Protein AF-A0A838JAE4-F1 (afdb_monomer)

Radius of gyration: 17.74 Å; Cα contacts (8 Å, |Δi|>4): 124; chains: 1; bounding box: 52×63×26 Å

Secondary structure (DSSP, 8-state):
----GGG--------PPP---SS--EEEEE-S-HHHHHHHHHHHHHTT-EEEEESSHHHHHHHHHH-S--SEEEEETTS-HHHHHHHHHHHHT-TT-EEEEE---SS--PPP-----

Sequence (117 aa):
MSCDKSLCDCTRQSVVPWDGGTHMVHILVISTEARNRAQYASLLYHEGFHVETATTAEEGLNLLLRHHEPRVVLVDVAMPPNTLIGFLTILAVTPALRVVGVYAGVGTLPEPMREET

Mean predicted aligned error: 12.47 Å

Solvent-accessible surface area (backbone atoms only — not comparable to full-atom values): 7415 Å² total; per-residue (Å²): 143,81,83,78,82,89,80,79,80,92,76,76,76,79,72,72,72,80,86,69,64,96,61,77,49,32,33,37,39,31,28,72,50,66,66,60,41,51,52,53,47,52,54,44,46,74,73,63,36,43,73,50,78,24,60,40,72,66,53,37,48,52,47,51,72,72,42,91,59,54,52,32,37,40,36,45,61,83,50,58,68,70,61,48,50,54,48,50,58,63,49,66,78,40,86,83,54,42,77,44,81,40,77,94,72,95,67,80,76,77,74,78,82,72,81,81,127

pLDDT: mean 72.18, std 17.56, range [36.06, 92.31]

Nearest PDB structures (foldseek):
  6ifh-assembly1_A  TM=8.839E-01  e=2.044E-04  Paenisporosarcina sp. TG-14
  3hdv-assembly1_C  TM=8.662E-01  e=1.677E-04  Pseudomonas putida KT2440
  3mf4-assembly1_A  TM=9.174E-01  e=1.587E-03  Aeromonas salmonicida subsp. salmonicida A449
  3luf-assembly1_A  TM=9.157E-01  e=5.215E-03  Aeromonas salmonicida subsp. salmonicida A449
  2b4a-assembly1_A  TM=6.471E-01  e=1.153E-02  Halalkalibacterium halodurans C-125

Foldseek 3Di:
DDDDPPPPPPDPPCPPQPPPDVDQAEEEEEALDPVVQVVVVVVCVVSRHHYDYDNALVRSVVCCVVDVGHQEYEYEPVPDPVRVVVSVVVCVVPVSHHYDYDYDDDDDDDDPPDPPD

Structure (mmCIF, N/CA/C/O backbone):
data_AF-A0A838JAE4-F1
#
_entry.id   AF-A0A838JAE4-F1
#
loop_
_atom_site.group_PDB
_atom_site.id
_atom_site.type_symbol
_atom_site.label_atom_id
_atom_site.label_alt_id
_atom_site.label_comp_id
_atom_site.label_asym_id
_atom_site.label_entity_id
_atom_site.label_seq_id
_atom_site.pdbx_PDB_ins_code
_atom_site.Cartn_x
_atom_site.Cartn_y
_atom_site.Cartn_z
_atom_site.occupancy
_atom_site.B_iso_or_equiv
_atom_site.auth_seq_id
_atom_site.auth_comp_id
_atom_site.auth_asym_id
_atom_site.auth_atom_id
_atom_site.pdbx_PDB_model_num
ATOM 1 N N . MET A 1 1 ? 3.198 -50.324 8.699 1.00 42.59 1 MET A N 1
ATOM 2 C CA . MET A 1 1 ? 2.897 -49.200 7.787 1.00 42.59 1 MET A CA 1
ATOM 3 C C . MET A 1 1 ? 1.794 -48.381 8.431 1.00 42.59 1 MET A C 1
ATOM 5 O O . MET A 1 1 ? 0.626 -48.667 8.220 1.00 42.59 1 MET A O 1
ATOM 9 N N . SER A 1 2 ? 2.162 -47.454 9.311 1.00 36.06 2 SER A N 1
ATOM 10 C CA . SER A 1 2 ? 1.211 -46.556 9.966 1.00 36.06 2 SER A CA 1
ATOM 11 C C . SER A 1 2 ? 1.787 -45.158 9.831 1.00 36.06 2 SER A C 1
ATOM 13 O O . SER A 1 2 ? 2.838 -44.876 10.398 1.00 36.06 2 SER A O 1
ATOM 15 N N . CYS A 1 3 ? 1.175 -44.348 8.974 1.00 40.28 3 CYS A N 1
ATOM 16 C CA . CYS A 1 3 ? 1.502 -42.938 8.851 1.00 40.28 3 CYS A CA 1
ATOM 17 C C . CYS A 1 3 ? 0.484 -42.203 9.716 1.00 40.28 3 CYS A C 1
ATOM 19 O O . CYS A 1 3 ? -0.703 -42.169 9.383 1.00 40.28 3 CYS A O 1
ATOM 21 N N . ASP A 1 4 ? 0.948 -41.707 10.857 1.00 44.91 4 ASP A N 1
ATOM 22 C CA . ASP A 1 4 ? 0.152 -40.900 11.767 1.00 44.91 4 ASP A CA 1
ATOM 23 C C . ASP A 1 4 ? -0.194 -39.572 11.075 1.00 44.91 4 ASP A C 1
ATOM 25 O O . ASP A 1 4 ? 0.687 -38.835 10.629 1.00 44.91 4 ASP A O 1
ATOM 29 N N . LYS A 1 5 ? -1.492 -39.309 10.902 1.00 51.94 5 LYS A N 1
ATOM 30 C CA . LYS A 1 5 ? -2.022 -38.142 10.179 1.00 51.94 5 LYS A CA 1
ATOM 31 C C . LYS A 1 5 ? -2.062 -36.877 11.047 1.00 51.94 5 LYS A C 1
ATOM 33 O O . LYS A 1 5 ? -2.627 -35.877 10.612 1.00 51.94 5 LYS A O 1
ATOM 38 N N . SER A 1 6 ? -1.484 -36.886 12.250 1.00 46.12 6 SER A N 1
ATOM 39 C CA . SER A 1 6 ? -1.579 -35.759 13.188 1.00 46.12 6 SER A CA 1
ATOM 40 C C . SER A 1 6 ? -0.521 -34.658 13.008 1.00 46.12 6 SER A C 1
ATOM 42 O O . SER A 1 6 ? -0.461 -33.751 13.834 1.00 46.12 6 SER A O 1
ATOM 44 N N . LEU A 1 7 ? 0.331 -34.720 11.977 1.00 49.78 7 LEU A N 1
ATOM 45 C CA . LEU A 1 7 ? 1.502 -33.834 11.835 1.00 49.78 7 LEU A CA 1
ATOM 46 C C . LEU A 1 7 ? 1.598 -33.107 10.485 1.00 49.78 7 LEU A C 1
ATOM 48 O O . LEU A 1 7 ? 2.680 -32.737 10.037 1.00 49.78 7 LEU A O 1
ATOM 52 N N . CYS A 1 8 ? 0.462 -32.860 9.836 1.00 39.47 8 CYS A N 1
ATOM 53 C CA . CYS A 1 8 ? 0.389 -31.979 8.670 1.00 39.47 8 CYS A CA 1
ATOM 54 C C . CYS A 1 8 ? -0.697 -30.918 8.881 1.00 39.47 8 CYS A C 1
ATOM 56 O O . CYS A 1 8 ? -1.770 -30.996 8.294 1.00 39.47 8 CYS A O 1
ATOM 58 N N . ASP A 1 9 ? -0.409 -29.927 9.725 1.00 44.66 9 ASP A N 1
ATOM 59 C CA . ASP A 1 9 ? -1.129 -28.648 9.738 1.00 44.66 9 ASP A CA 1
ATOM 60 C C . ASP A 1 9 ? -0.095 -27.510 9.724 1.00 44.66 9 ASP A C 1
ATOM 62 O O . ASP A 1 9 ? 0.193 -26.876 10.735 1.00 44.66 9 ASP A O 1
ATOM 66 N N . CYS A 1 10 ? 0.556 -27.313 8.57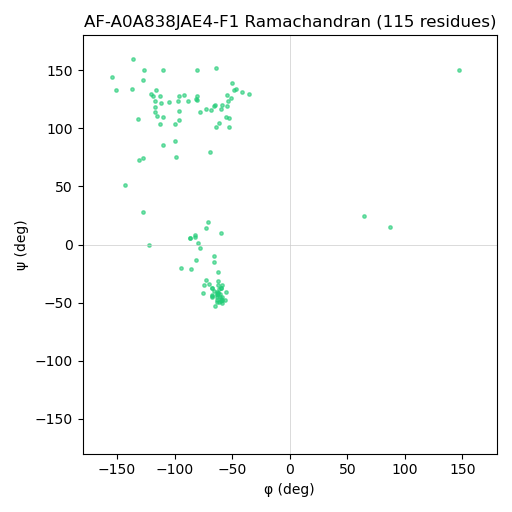0 1.00 44.66 10 CYS A N 1
ATOM 67 C CA . CYS A 1 10 ? 1.542 -26.243 8.355 1.00 44.66 10 CYS A CA 1
ATOM 68 C C . CYS A 1 10 ? 0.911 -24.914 7.907 1.00 44.66 10 CYS A C 1
ATOM 70 O O . CYS A 1 10 ? 1.635 -23.974 7.594 1.00 44.66 10 CYS A O 1
ATOM 72 N N . THR A 1 11 ? -0.417 -24.801 7.861 1.00 52.62 11 THR A N 1
ATOM 73 C CA . THR A 1 11 ? -1.089 -23.631 7.272 1.00 52.62 11 THR A CA 1
ATOM 74 C C . THR A 1 11 ? -2.350 -23.241 8.031 1.00 52.62 11 THR A C 1
ATOM 76 O O . THR A 1 11 ? -3.398 -22.996 7.441 1.00 52.62 11 THR A O 1
ATOM 79 N N . ARG A 1 12 ? -2.245 -23.091 9.352 1.00 43.19 12 ARG A N 1
ATOM 80 C CA . ARG A 1 12 ? -3.128 -22.175 10.082 1.00 43.19 12 ARG A CA 1
ATOM 81 C C . ARG A 1 12 ? -2.402 -20.865 10.318 1.00 43.19 12 ARG A C 1
ATOM 83 O O . ARG A 1 12 ? -1.943 -20.559 11.413 1.00 43.19 12 ARG A O 1
ATOM 90 N N . GLN A 1 13 ? -2.311 -20.086 9.248 1.00 46.41 13 GLN A N 1
ATOM 91 C CA . GLN A 1 13 ? -2.123 -18.653 9.369 1.00 46.41 13 GLN A CA 1
ATOM 92 C C . GLN A 1 13 ? -3.351 -18.144 10.124 1.00 46.41 13 GLN A C 1
ATOM 94 O O . GLN A 1 13 ? -4.460 -18.150 9.594 1.00 46.41 13 GLN A O 1
ATOM 99 N N . SER A 1 14 ? -3.179 -17.821 11.405 1.00 41.12 14 SER A N 1
ATOM 100 C CA . SER A 1 14 ? -4.221 -17.189 12.202 1.00 41.12 14 SER A CA 1
ATOM 101 C C . SER A 1 14 ? -4.402 -15.769 11.677 1.00 41.12 14 SER A C 1
ATOM 103 O O . SER A 1 14 ? -3.861 -14.810 12.226 1.00 41.12 14 SER A O 1
ATOM 105 N N . VAL A 1 15 ? -5.127 -15.642 10.568 1.00 48.47 15 VAL A N 1
ATOM 106 C CA . VAL A 1 15 ? -5.800 -14.397 10.235 1.00 48.47 15 VAL A CA 1
ATOM 107 C C . VAL A 1 15 ? -6.813 -14.229 11.356 1.00 48.47 15 VAL A C 1
ATOM 109 O O . VAL A 1 15 ? -7.801 -14.958 11.430 1.00 48.47 15 VAL A O 1
ATOM 112 N N . VAL A 1 16 ? -6.491 -13.378 12.326 1.00 49.94 16 VAL A N 1
ATOM 113 C CA . VAL A 1 16 ? -7.493 -12.941 13.292 1.00 49.94 16 VAL A CA 1
ATOM 114 C C . VAL A 1 16 ? -8.596 -12.282 12.465 1.00 49.94 16 VAL A C 1
ATOM 116 O O . VAL A 1 16 ? -8.280 -11.358 11.711 1.00 49.94 16 VAL A O 1
ATOM 119 N N . PRO A 1 17 ? -9.851 -12.772 12.510 1.00 47.44 17 PRO A N 1
ATOM 120 C CA . PRO A 1 17 ? -10.942 -12.089 11.838 1.00 47.44 17 PRO A CA 1
ATOM 121 C C . PRO A 1 17 ? -10.943 -10.658 12.349 1.00 47.44 17 PRO A C 1
ATOM 123 O O . PRO A 1 17 ? -10.893 -10.449 13.566 1.00 47.44 17 PRO A O 1
ATOM 126 N N . TRP A 1 18 ? -10.954 -9.684 11.441 1.00 55.09 18 TRP A N 1
ATOM 127 C CA . TRP A 1 18 ? -11.223 -8.316 11.847 1.00 55.09 18 TRP A CA 1
ATOM 128 C C . TRP A 1 18 ? -12.560 -8.345 12.594 1.00 55.09 18 TRP A C 1
ATOM 130 O O . TRP A 1 18 ? -13.570 -8.778 12.039 1.00 55.09 18 TRP A O 1
ATOM 140 N N . ASP A 1 19 ? -12.572 -7.958 13.867 1.00 55.56 19 ASP A N 1
ATOM 141 C CA . ASP A 1 19 ? -13.682 -8.123 14.816 1.00 55.56 19 ASP A CA 1
ATOM 142 C C . ASP A 1 19 ? -14.877 -7.200 14.520 1.00 55.56 19 ASP A C 1
ATOM 144 O O . ASP A 1 19 ? -15.740 -6.971 15.365 1.00 55.56 19 ASP A O 1
ATOM 148 N N . GLY A 1 20 ? -14.954 -6.686 13.290 1.00 49.03 20 GLY A N 1
ATOM 149 C CA . GLY A 1 20 ? -16.087 -5.916 12.805 1.00 49.03 20 GLY A CA 1
ATOM 150 C C . GLY A 1 20 ? -16.283 -4.605 13.556 1.00 49.03 20 GLY A C 1
ATOM 151 O O . GLY A 1 20 ? -17.398 -4.083 13.563 1.00 49.03 20 GLY A O 1
ATOM 152 N N . GLY A 1 21 ? -15.230 -4.051 14.173 1.00 50.50 21 GLY A N 1
ATOM 153 C CA . GLY A 1 21 ? -15.271 -2.678 14.665 1.00 50.50 21 GLY A CA 1
ATOM 154 C C . GLY A 1 21 ? -15.813 -1.767 13.560 1.00 50.50 21 GLY A C 1
ATOM 155 O O . GLY A 1 21 ? -15.382 -1.873 12.414 1.00 50.50 21 GLY A O 1
ATOM 156 N N . THR A 1 22 ? -16.768 -0.895 13.891 1.00 51.97 22 THR A N 1
ATOM 157 C CA . THR A 1 22 ? -17.599 -0.068 12.984 1.00 51.97 22 THR A CA 1
ATOM 158 C C . THR A 1 22 ? -16.837 0.900 12.065 1.00 51.97 22 THR A C 1
ATOM 160 O O . THR A 1 22 ? -17.438 1.763 11.430 1.00 51.97 22 THR A O 1
ATOM 163 N N . HIS A 1 23 ? -15.514 0.787 11.994 1.00 56.91 23 HIS A N 1
ATOM 164 C CA . HIS A 1 23 ? -14.648 1.565 11.133 1.00 56.91 23 HIS A CA 1
ATOM 165 C C . HIS A 1 23 ? -14.095 0.664 10.036 1.00 56.91 23 HIS A C 1
ATOM 167 O O . HIS A 1 23 ? -13.248 -0.191 10.285 1.00 56.91 23 HIS A O 1
ATOM 173 N N . MET A 1 24 ? -14.569 0.902 8.816 1.00 69.88 24 MET A N 1
ATOM 174 C CA . MET A 1 24 ? -13.963 0.383 7.598 1.00 69.88 24 MET A CA 1
ATOM 175 C C . MET A 1 24 ? -12.496 0.823 7.580 1.00 69.88 24 MET A C 1
ATOM 177 O O . MET A 1 24 ? -12.196 2.015 7.496 1.00 69.88 24 MET A O 1
ATOM 181 N N . VAL A 1 25 ? -11.577 -0.123 7.762 1.00 80.31 25 VAL A N 1
ATOM 182 C CA . VAL A 1 25 ? -10.157 0.206 7.868 1.00 80.31 25 VAL A CA 1
ATOM 183 C C . VAL A 1 25 ? -9.570 0.422 6.490 1.00 80.31 25 VAL A C 1
ATOM 185 O O . VAL A 1 25 ? -9.659 -0.441 5.619 1.00 80.31 25 VAL A O 1
ATOM 188 N N . HIS A 1 26 ? -8.979 1.603 6.321 1.00 86.88 26 HIS A N 1
ATOM 189 C CA . HIS A 1 26 ? -8.317 2.015 5.101 1.00 86.88 26 HIS A CA 1
ATOM 190 C C . HIS A 1 26 ? -6.845 1.585 5.119 1.00 86.88 26 HIS A C 1
ATOM 192 O O . HIS A 1 26 ? -6.093 1.928 6.043 1.00 86.88 26 HIS A O 1
ATOM 198 N N . ILE A 1 27 ? -6.455 0.828 4.095 1.00 89.25 27 ILE A N 1
ATOM 199 C CA . ILE A 1 27 ? -5.106 0.316 3.872 1.00 89.25 27 ILE A CA 1
ATOM 200 C C . ILE A 1 27 ? -4.573 0.862 2.547 1.00 89.25 27 ILE A C 1
ATOM 202 O O . ILE A 1 27 ? -5.205 0.700 1.506 1.00 89.25 27 ILE A O 1
ATOM 206 N N . LEU A 1 28 ? -3.379 1.452 2.577 1.00 91.44 28 LEU A N 1
ATOM 207 C CA . LEU A 1 28 ? -2.652 1.852 1.374 1.00 91.44 28 LEU A CA 1
ATOM 208 C C . LEU A 1 28 ? -1.628 0.776 1.005 1.00 91.44 28 LEU A C 1
ATOM 210 O O . LEU A 1 28 ? -0.753 0.465 1.808 1.00 91.44 28 LEU A O 1
ATOM 214 N N . VAL A 1 29 ? -1.693 0.240 -0.211 1.00 91.19 29 VAL A N 1
ATOM 215 C CA . VAL A 1 29 ? -0.733 -0.747 -0.729 1.00 91.19 29 VAL A CA 1
ATOM 216 C C . VAL A 1 29 ? 0.215 -0.089 -1.723 1.00 91.19 29 VAL A C 1
ATOM 218 O O . VAL A 1 29 ? -0.220 0.421 -2.751 1.00 91.19 29 VAL A O 1
ATOM 221 N N . ILE A 1 30 ? 1.517 -0.159 -1.466 1.00 90.50 30 ILE A N 1
ATOM 222 C CA . ILE A 1 30 ? 2.569 0.382 -2.329 1.00 90.50 30 ILE A CA 1
ATOM 223 C C . ILE A 1 30 ? 3.403 -0.780 -2.859 1.00 90.50 30 ILE A C 1
ATOM 225 O O . ILE A 1 30 ? 4.133 -1.422 -2.107 1.00 90.50 30 ILE A O 1
ATOM 229 N N . SER A 1 31 ? 3.299 -1.057 -4.157 1.00 89.31 31 SER A N 1
ATOM 230 C CA . SER A 1 31 ? 4.125 -2.068 -4.824 1.00 89.31 31 SER A CA 1
ATOM 231 C C . SER A 1 31 ? 4.326 -1.695 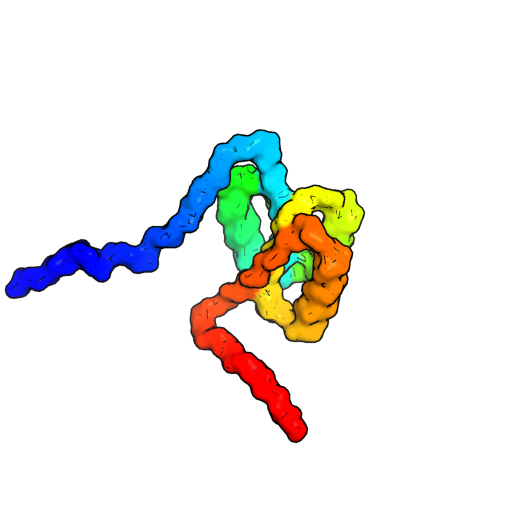-6.286 1.00 89.31 31 SER A C 1
ATOM 233 O O . SER A 1 31 ? 3.366 -1.368 -6.991 1.00 89.31 31 SER A O 1
ATOM 235 N N . THR A 1 32 ? 5.571 -1.765 -6.751 1.00 86.94 32 THR A N 1
ATOM 236 C CA . THR A 1 32 ? 5.933 -1.542 -8.157 1.00 86.94 32 THR A CA 1
ATOM 237 C C . THR A 1 32 ? 5.437 -2.688 -9.043 1.00 86.94 32 THR A C 1
ATOM 239 O O . THR A 1 32 ? 4.973 -2.456 -10.161 1.00 86.94 32 THR A O 1
ATOM 242 N N . GLU A 1 33 ? 5.427 -3.915 -8.520 1.00 88.44 33 GLU A N 1
ATOM 243 C CA . GLU A 1 33 ? 4.991 -5.113 -9.233 1.00 88.44 33 GLU A CA 1
ATOM 244 C C . GLU A 1 33 ? 3.465 -5.218 -9.306 1.00 88.44 33 GLU A C 1
ATOM 246 O O . GLU A 1 33 ? 2.767 -5.419 -8.309 1.00 88.44 33 GLU A O 1
ATOM 251 N N . ALA A 1 34 ? 2.925 -5.124 -10.524 1.00 88.50 34 ALA A N 1
ATOM 252 C CA . ALA A 1 34 ? 1.481 -5.133 -10.760 1.00 88.50 34 ALA A CA 1
ATOM 253 C C . ALA A 1 34 ? 0.803 -6.410 -10.248 1.00 88.50 34 ALA A C 1
ATOM 255 O O . ALA A 1 34 ? -0.320 -6.351 -9.744 1.00 88.50 34 ALA A O 1
ATOM 256 N N . ARG A 1 35 ? 1.497 -7.552 -10.336 1.00 88.19 35 ARG A N 1
ATOM 257 C CA . ARG A 1 35 ? 0.998 -8.838 -9.845 1.00 88.19 35 ARG A CA 1
ATOM 258 C C . ARG A 1 35 ? 0.839 -8.831 -8.325 1.00 88.19 35 ARG A C 1
ATOM 260 O O . ARG A 1 35 ? -0.253 -9.121 -7.845 1.00 88.19 35 ARG A O 1
ATOM 267 N N . ASN A 1 36 ? 1.890 -8.460 -7.594 1.00 87.50 36 ASN A N 1
ATOM 268 C CA . ASN A 1 36 ? 1.872 -8.395 -6.132 1.00 87.50 36 ASN A CA 1
ATOM 269 C C . ASN A 1 36 ? 0.806 -7.405 -5.657 1.00 87.50 36 ASN A C 1
ATOM 271 O O . ASN A 1 36 ? -0.032 -7.743 -4.824 1.00 87.50 36 ASN A O 1
ATOM 275 N N . ARG A 1 37 ? 0.774 -6.209 -6.260 1.00 91.19 37 ARG A N 1
ATOM 276 C CA . ARG A 1 37 ? -0.220 -5.173 -5.956 1.00 91.19 37 ARG A CA 1
ATOM 277 C C . ARG A 1 37 ? -1.654 -5.674 -6.134 1.00 91.19 37 ARG A C 1
ATOM 279 O O . ARG A 1 37 ? -2.469 -5.492 -5.235 1.00 91.19 37 ARG A O 1
ATOM 286 N N . ALA A 1 38 ? -1.955 -6.336 -7.254 1.00 88.88 38 ALA A N 1
ATOM 287 C CA . ALA A 1 38 ? -3.283 -6.893 -7.516 1.00 88.88 38 ALA A CA 1
ATOM 288 C C . ALA A 1 38 ? -3.645 -8.025 -6.540 1.00 88.88 38 ALA A C 1
ATOM 290 O O . ALA A 1 38 ? -4.781 -8.089 -6.071 1.00 88.88 38 ALA A O 1
ATOM 291 N N . GLN A 1 39 ? -2.682 -8.890 -6.204 1.00 89.69 39 GLN A N 1
ATOM 292 C CA . GLN A 1 39 ? -2.878 -9.962 -5.227 1.00 89.69 39 GLN A CA 1
ATOM 293 C C . GLN A 1 39 ? -3.186 -9.405 -3.834 1.00 89.69 39 GLN A C 1
ATOM 295 O O . GLN A 1 39 ? -4.180 -9.807 -3.234 1.00 89.69 39 GLN A O 1
ATOM 300 N N . TYR A 1 40 ? -2.391 -8.453 -3.338 1.00 90.12 40 TYR A N 1
ATOM 301 C CA . TYR A 1 40 ? -2.628 -7.827 -2.035 1.00 90.12 40 TYR A CA 1
ATOM 302 C C . TYR A 1 40 ? -3.952 -7.069 -1.999 1.00 90.12 40 TYR A C 1
ATOM 304 O O . TYR A 1 40 ? -4.713 -7.237 -1.051 1.00 90.12 40 TYR A O 1
ATOM 312 N N . ALA A 1 41 ? -4.259 -6.285 -3.036 1.00 88.94 41 ALA A N 1
ATOM 313 C CA . ALA A 1 41 ? -5.519 -5.555 -3.104 1.00 88.94 41 ALA A CA 1
ATOM 314 C C . ALA A 1 41 ? -6.718 -6.509 -3.072 1.00 88.94 41 ALA A C 1
ATOM 316 O O . ALA A 1 41 ? -7.615 -6.326 -2.258 1.00 88.94 41 ALA A O 1
ATOM 317 N N . SER A 1 42 ? -6.709 -7.563 -3.896 1.00 87.56 42 SER A N 1
ATOM 318 C CA . SER A 1 42 ? -7.784 -8.561 -3.916 1.00 87.56 42 SER A CA 1
ATOM 319 C C . SER A 1 42 ? -7.960 -9.239 -2.557 1.00 87.56 42 SER A C 1
ATOM 321 O O . SER A 1 42 ? -9.083 -9.296 -2.064 1.00 87.56 42 SER A O 1
ATOM 323 N N . LEU A 1 43 ? -6.870 -9.691 -1.927 1.00 88.25 43 LEU A N 1
ATOM 324 C CA . LEU A 1 43 ? -6.915 -10.317 -0.603 1.00 88.25 43 LEU A CA 1
ATOM 325 C C . LEU A 1 43 ? -7.515 -9.376 0.447 1.00 88.25 43 LEU A C 1
ATOM 327 O O . LEU A 1 43 ? -8.454 -9.748 1.139 1.00 88.25 43 LEU A O 1
ATOM 331 N N . LEU A 1 44 ? -7.025 -8.140 0.532 1.00 88.19 44 LEU A N 1
ATOM 332 C CA . LEU A 1 44 ? -7.492 -7.173 1.526 1.00 88.19 44 LEU A CA 1
ATOM 333 C C . LEU A 1 44 ? -8.944 -6.728 1.282 1.00 88.19 44 LEU A C 1
ATOM 335 O O . LEU A 1 44 ? -9.708 -6.587 2.234 1.00 88.19 44 LEU A O 1
ATOM 339 N N . TYR A 1 45 ? -9.360 -6.560 0.024 1.00 85.69 45 TYR A N 1
ATOM 340 C CA . TYR A 1 45 ? -10.765 -6.287 -0.288 1.00 85.69 45 TYR A CA 1
ATOM 341 C C . TYR A 1 45 ? -11.678 -7.447 0.124 1.00 85.69 45 TYR A C 1
ATOM 343 O O . TYR A 1 45 ? -12.761 -7.202 0.653 1.00 85.69 45 TYR A O 1
ATOM 351 N N . HIS A 1 46 ? -11.257 -8.700 -0.091 1.00 82.81 46 HIS A N 1
ATOM 352 C CA . HIS A 1 46 ? -12.031 -9.874 0.328 1.00 82.81 46 HIS A CA 1
ATOM 353 C C . HIS A 1 46 ? -12.215 -9.952 1.848 1.00 82.81 46 HIS A C 1
ATOM 355 O O . HIS A 1 46 ? -13.267 -10.395 2.302 1.00 82.81 46 HIS A O 1
ATOM 361 N N . GLU A 1 47 ? -11.246 -9.455 2.615 1.00 83.44 47 GLU A N 1
ATOM 362 C CA . GLU A 1 47 ? -11.323 -9.345 4.078 1.00 83.44 47 GLU A CA 1
ATOM 363 C C . GLU A 1 47 ? -12.135 -8.121 4.563 1.00 83.44 47 GLU A C 1
ATOM 365 O O . GLU A 1 47 ? -12.274 -7.903 5.765 1.00 83.44 47 GLU A O 1
ATOM 370 N N . GLY A 1 48 ? -12.701 -7.317 3.653 1.00 83.75 48 GLY A N 1
ATOM 371 C CA . GLY A 1 48 ? -13.579 -6.190 3.989 1.00 83.75 48 GLY A CA 1
ATOM 372 C C . 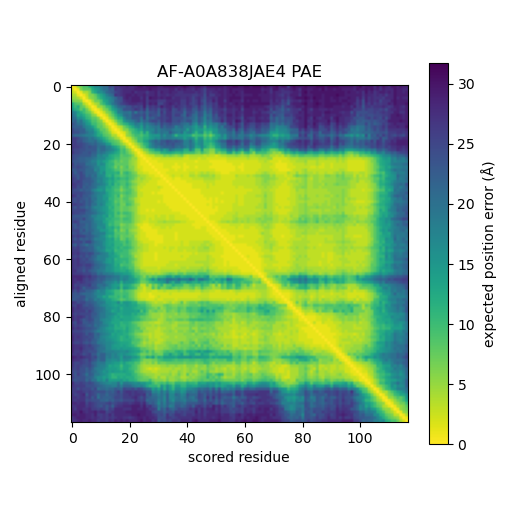GLY A 1 48 ? -12.862 -4.865 4.273 1.00 83.75 48 GLY A C 1
ATOM 373 O O . GLY A 1 48 ? -13.475 -3.943 4.819 1.00 83.75 48 GLY A O 1
ATOM 374 N N . PHE A 1 49 ? -11.585 -4.739 3.904 1.00 86.50 49 PHE A N 1
ATOM 375 C CA . PHE A 1 49 ? -10.843 -3.481 4.017 1.00 86.50 49 PHE A CA 1
ATOM 376 C C . PHE A 1 49 ? -11.151 -2.526 2.859 1.00 86.50 49 PHE A C 1
ATOM 378 O O . PHE A 1 49 ? -11.408 -2.944 1.728 1.00 86.50 49 PHE A O 1
ATOM 385 N N . HIS A 1 50 ? -11.061 -1.220 3.123 1.00 87.06 50 HIS A N 1
ATOM 386 C CA . HIS A 1 50 ? -10.947 -0.237 2.049 1.00 87.06 50 HIS A CA 1
ATOM 387 C C . HIS A 1 50 ? -9.485 -0.183 1.617 1.00 87.06 50 HIS A C 1
ATOM 389 O O . HIS A 1 50 ? -8.605 -0.001 2.456 1.00 87.06 50 HIS A O 1
ATOM 395 N N . VAL A 1 51 ? -9.215 -0.371 0.329 1.00 89.06 51 VAL A N 1
ATOM 396 C CA . VAL A 1 51 ? -7.847 -0.426 -0.187 1.00 89.06 51 VAL A CA 1
ATOM 397 C C . VAL A 1 51 ? -7.642 0.673 -1.215 1.00 89.06 51 VAL A C 1
ATOM 399 O O . VAL A 1 51 ? -8.414 0.779 -2.168 1.00 89.06 51 VAL A O 1
ATOM 402 N N . GLU A 1 52 ? -6.573 1.439 -1.047 1.00 92.12 52 GLU A N 1
ATOM 403 C CA . GLU A 1 52 ? -5.986 2.278 -2.089 1.00 92.12 52 GLU A CA 1
ATOM 404 C C . GLU A 1 52 ? -4.638 1.691 -2.498 1.00 92.12 52 GLU A C 1
ATOM 406 O O . GLU A 1 52 ? -3.949 1.048 -1.702 1.00 92.12 52 GLU A O 1
ATOM 411 N N . THR A 1 53 ? -4.241 1.892 -3.752 1.00 92.19 53 THR A N 1
ATOM 412 C CA . THR A 1 53 ? -2.983 1.343 -4.264 1.00 92.19 53 THR A CA 1
ATOM 413 C C . THR A 1 53 ? -2.130 2.418 -4.907 1.00 92.19 53 THR A C 1
ATOM 415 O O . THR A 1 53 ? -2.654 3.242 -5.650 1.00 92.19 53 THR A O 1
ATOM 418 N N . ALA A 1 54 ? -0.821 2.331 -4.705 1.00 92.31 54 ALA A N 1
ATOM 419 C CA . ALA A 1 54 ? 0.181 3.132 -5.384 1.00 92.31 54 ALA A CA 1
ATOM 420 C C . ALA A 1 54 ? 1.252 2.242 -6.024 1.00 92.31 54 ALA A C 1
ATOM 422 O O . ALA A 1 54 ? 1.573 1.145 -5.553 1.00 92.31 54 ALA A O 1
ATOM 423 N N . THR A 1 55 ? 1.818 2.742 -7.113 1.00 91.12 55 THR A N 1
ATOM 424 C CA . THR A 1 55 ? 2.899 2.105 -7.871 1.00 91.12 55 THR A CA 1
ATOM 425 C C . THR A 1 55 ? 4.278 2.590 -7.439 1.00 91.12 55 THR A C 1
ATOM 427 O O . THR A 1 55 ? 5.272 1.907 -7.675 1.00 91.12 55 THR A O 1
ATOM 430 N N . THR A 1 56 ? 4.344 3.754 -6.787 1.00 88.25 56 THR A N 1
ATOM 431 C CA . THR A 1 56 ? 5.584 4.382 -6.322 1.00 88.25 56 THR A CA 1
ATOM 432 C C . THR A 1 56 ? 5.434 4.935 -4.906 1.00 88.25 56 THR A C 1
ATOM 434 O O . THR A 1 56 ? 4.327 5.208 -4.436 1.00 88.25 56 THR A O 1
ATOM 437 N N . ALA A 1 57 ? 6.566 5.144 -4.229 1.00 85.50 57 ALA A N 1
ATOM 438 C CA . ALA A 1 57 ? 6.610 5.800 -2.924 1.00 85.50 57 ALA A CA 1
ATOM 439 C C . ALA A 1 57 ? 6.037 7.232 -2.962 1.00 85.50 57 ALA A C 1
ATOM 441 O O . ALA A 1 57 ? 5.354 7.646 -2.029 1.00 85.50 57 ALA A O 1
ATOM 442 N N . GLU A 1 58 ? 6.276 7.974 -4.048 1.00 88.25 58 GLU A N 1
ATOM 443 C CA . GLU A 1 58 ? 5.768 9.340 -4.229 1.00 88.25 58 GLU A CA 1
ATOM 444 C C . GLU A 1 58 ? 4.244 9.366 -4.388 1.00 88.25 58 GLU A C 1
ATOM 446 O O . GLU A 1 58 ? 3.558 10.157 -3.742 1.00 88.25 58 GLU A O 1
ATOM 451 N N . GLU A 1 59 ? 3.694 8.469 -5.207 1.00 90.50 59 GLU A N 1
ATOM 452 C CA . GLU A 1 59 ? 2.247 8.316 -5.347 1.00 90.50 59 GLU A CA 1
ATOM 453 C C . GLU A 1 59 ? 1.600 7.933 -4.009 1.00 90.50 59 GLU A C 1
ATOM 455 O O . GLU A 1 59 ? 0.591 8.527 -3.626 1.00 90.50 59 GLU A O 1
ATOM 460 N N . GLY A 1 60 ? 2.222 7.015 -3.261 1.00 88.44 60 GLY A N 1
ATOM 461 C CA . GLY A 1 60 ? 1.758 6.620 -1.933 1.00 88.44 60 GLY A CA 1
ATOM 462 C C . GLY A 1 60 ? 1.784 7.770 -0.925 1.00 88.44 60 GLY A C 1
ATOM 463 O O . GLY A 1 60 ? 0.813 7.970 -0.198 1.00 88.44 60 GLY A O 1
ATOM 464 N N . LEU A 1 61 ? 2.847 8.577 -0.919 1.00 87.44 61 LEU A N 1
ATOM 465 C CA . LEU A 1 61 ? 2.925 9.774 -0.080 1.00 87.44 61 LEU A CA 1
ATOM 466 C C . LEU A 1 61 ? 1.844 10.792 -0.459 1.00 87.44 61 LEU A C 1
ATOM 468 O O . LEU A 1 61 ? 1.170 11.336 0.410 1.00 87.44 61 LEU A O 1
ATOM 472 N N . ASN A 1 62 ? 1.629 11.011 -1.754 1.00 88.38 62 ASN A N 1
ATOM 473 C CA . ASN A 1 62 ? 0.580 11.900 -2.237 1.00 88.38 62 ASN A CA 1
ATOM 474 C C . ASN A 1 62 ? -0.823 11.427 -1.820 1.00 88.38 62 ASN A C 1
ATOM 476 O O . ASN A 1 62 ? -1.664 12.256 -1.479 1.00 88.38 62 ASN A O 1
ATOM 480 N N . LEU A 1 63 ? -1.086 10.117 -1.821 1.00 87.38 63 LEU A N 1
ATOM 481 C CA . LEU A 1 63 ? -2.344 9.556 -1.317 1.00 87.38 63 LEU A CA 1
ATOM 482 C C . LEU A 1 63 ? -2.480 9.731 0.200 1.00 87.38 63 LEU A C 1
ATOM 484 O O . LEU A 1 63 ? -3.526 10.189 0.647 1.00 87.38 63 LEU A O 1
ATOM 488 N N . LEU A 1 64 ? -1.416 9.489 0.972 1.00 83.56 64 LEU A N 1
ATOM 489 C CA . LEU A 1 64 ? -1.391 9.734 2.424 1.00 83.56 64 LEU A CA 1
ATOM 490 C C . LEU A 1 64 ? -1.652 11.202 2.787 1.00 83.56 64 LEU A C 1
ATOM 492 O O . LEU A 1 64 ? -2.310 11.487 3.782 1.00 83.56 64 LEU A O 1
ATOM 496 N N . LEU A 1 65 ? -1.141 12.142 1.988 1.00 82.38 65 LEU A N 1
ATOM 497 C CA . LEU A 1 65 ? -1.362 13.575 2.202 1.00 82.38 65 LEU A CA 1
ATOM 498 C C . LEU A 1 65 ? -2.784 14.009 1.820 1.00 82.38 65 LEU A C 1
ATOM 500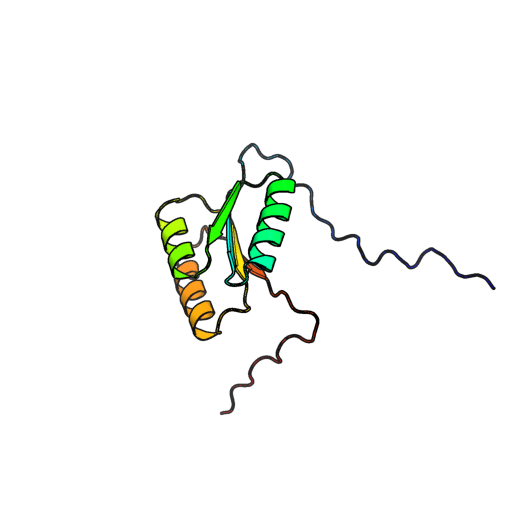 O O . LEU A 1 65 ? -3.351 14.902 2.450 1.00 82.38 65 LEU A O 1
ATOM 504 N N . ARG A 1 66 ? -3.364 13.398 0.779 1.00 80.50 66 ARG A N 1
ATOM 505 C CA . ARG A 1 66 ? -4.733 13.696 0.329 1.00 80.50 66 ARG A CA 1
ATOM 506 C C . ARG A 1 66 ? -5.784 13.093 1.254 1.00 80.50 66 ARG A C 1
ATOM 508 O O . ARG A 1 66 ? -6.770 13.752 1.578 1.00 80.50 66 ARG A O 1
ATOM 515 N N . HIS A 1 67 ? -5.561 11.863 1.689 1.00 69.38 67 HIS A N 1
ATOM 516 C CA . HIS A 1 67 ? -6.477 11.092 2.510 1.00 69.38 67 HIS A CA 1
ATOM 517 C C . HIS A 1 67 ? -5.818 10.913 3.879 1.00 69.38 67 HIS A C 1
ATOM 519 O O . HIS A 1 67 ? -4.914 10.107 4.031 1.00 69.38 67 HIS A O 1
ATOM 525 N N . HIS A 1 68 ? -6.259 11.662 4.893 1.00 61.84 68 HIS A N 1
ATOM 526 C CA . HIS A 1 68 ? -5.675 11.640 6.248 1.00 61.84 68 HIS A CA 1
ATOM 527 C C . HIS A 1 68 ? -6.009 10.360 7.055 1.00 61.84 68 HIS A C 1
ATOM 529 O O . HIS A 1 68 ? -5.853 10.332 8.275 1.00 61.84 68 HIS A O 1
ATOM 535 N N . GLU A 1 69 ? -6.511 9.307 6.406 1.00 65.81 69 GLU A N 1
ATOM 536 C CA . GLU A 1 69 ? -7.148 8.156 7.060 1.00 65.81 69 GLU A CA 1
ATOM 537 C C . GLU A 1 69 ? -6.560 6.753 6.800 1.00 65.81 69 GLU A C 1
ATOM 539 O O . GLU A 1 69 ? -7.083 5.810 7.403 1.00 65.81 69 GLU A O 1
ATOM 544 N N . PRO A 1 70 ? -5.498 6.521 5.995 1.00 71.69 70 PRO A N 1
ATOM 545 C CA . PRO A 1 70 ? -4.843 5.222 5.995 1.00 71.69 70 PRO A CA 1
ATOM 546 C C . PRO A 1 70 ? -4.322 4.925 7.397 1.00 71.69 70 PRO A C 1
ATOM 548 O O . PRO A 1 70 ? -3.462 5.629 7.925 1.00 71.69 70 PRO A O 1
ATOM 551 N N . ARG A 1 71 ? -4.846 3.872 8.025 1.00 76.56 71 ARG A N 1
ATOM 552 C CA . ARG A 1 71 ? -4.332 3.417 9.327 1.00 76.56 71 ARG A CA 1
ATOM 553 C C . ARG A 1 71 ? -3.153 2.472 9.167 1.00 76.56 71 ARG A C 1
ATOM 555 O O . ARG A 1 71 ? -2.385 2.290 10.112 1.00 76.56 71 ARG A O 1
ATOM 562 N N . VAL A 1 72 ? -3.030 1.870 7.986 1.00 83.81 72 VAL A N 1
ATOM 563 C CA . VAL A 1 72 ? -1.989 0.905 7.649 1.00 83.81 72 VAL A CA 1
ATOM 564 C C . VAL A 1 72 ? -1.456 1.192 6.248 1.00 83.81 72 VAL A C 1
ATOM 566 O O . VAL A 1 72 ? -2.232 1.375 5.312 1.00 83.81 72 VAL A O 1
ATOM 569 N N . VAL A 1 73 ? -0.132 1.188 6.100 1.00 87.88 73 VAL A N 1
ATOM 570 C CA . VAL A 1 73 ? 0.554 1.180 4.803 1.00 87.88 73 VAL A CA 1
ATOM 571 C C . VAL A 1 73 ? 1.247 -0.163 4.630 1.00 87.88 73 VAL A C 1
ATOM 573 O O . VAL A 1 73 ? 2.086 -0.538 5.448 1.00 87.88 73 VAL A O 1
ATOM 576 N N . LEU A 1 74 ? 0.905 -0.876 3.563 1.00 88.19 74 LEU A N 1
ATOM 577 C CA . LEU A 1 74 ? 1.565 -2.095 3.123 1.00 88.19 74 LEU A CA 1
ATOM 578 C C . LEU A 1 74 ? 2.594 -1.734 2.051 1.00 88.19 74 LEU A C 1
ATOM 580 O O . LEU A 1 74 ? 2.215 -1.262 0.983 1.00 88.19 74 LEU A O 1
ATOM 584 N N . VAL A 1 75 ? 3.882 -1.939 2.316 1.00 88.38 75 VAL A N 1
ATOM 585 C CA . VAL A 1 75 ? 4.960 -1.551 1.392 1.00 88.38 75 VAL A CA 1
ATOM 586 C C . VAL A 1 75 ? 5.717 -2.782 0.925 1.00 88.38 75 VAL A C 1
ATOM 588 O O . VAL A 1 75 ? 6.261 -3.516 1.747 1.00 88.38 75 VAL A O 1
ATOM 591 N N . ASP A 1 76 ? 5.788 -2.985 -0.387 1.00 82.81 76 ASP A N 1
ATOM 592 C CA . ASP A 1 76 ? 6.642 -4.005 -0.988 1.00 82.81 76 ASP A CA 1
ATOM 593 C C . ASP A 1 76 ? 8.113 -3.569 -0.907 1.00 82.81 76 ASP A C 1
ATOM 595 O O . ASP A 1 76 ? 8.514 -2.549 -1.475 1.00 82.81 76 ASP A O 1
ATOM 599 N N . VAL A 1 77 ? 8.924 -4.329 -0.173 1.00 76.19 77 VAL A N 1
ATOM 600 C CA . VAL A 1 77 ? 10.343 -4.013 0.056 1.00 76.19 77 VAL A CA 1
ATOM 601 C C . VAL A 1 77 ? 11.243 -4.458 -1.100 1.00 76.19 77 VAL A C 1
ATOM 603 O O . VAL A 1 77 ? 12.458 -4.319 -1.010 1.00 76.19 77 VAL A O 1
ATOM 606 N N . ALA A 1 78 ? 1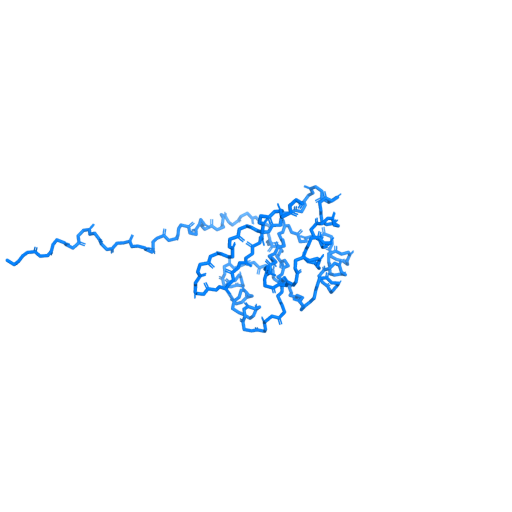0.665 -4.943 -2.207 1.00 73.00 78 ALA A N 1
ATOM 607 C CA . ALA A 1 78 ? 11.388 -5.153 -3.464 1.00 73.00 78 ALA A CA 1
ATOM 608 C C . ALA A 1 78 ? 11.875 -3.839 -4.118 1.00 73.00 78 ALA A C 1
ATOM 610 O O . ALA A 1 78 ? 12.646 -3.875 -5.078 1.00 73.00 78 ALA A O 1
ATOM 611 N N . MET A 1 79 ? 11.440 -2.675 -3.617 1.00 70.81 79 MET A N 1
ATOM 612 C CA . MET A 1 79 ? 11.983 -1.376 -4.027 1.00 70.81 79 MET A CA 1
ATOM 613 C C . MET A 1 79 ? 13.468 -1.227 -3.639 1.00 70.81 79 MET A C 1
ATOM 615 O O . MET A 1 79 ? 13.896 -1.787 -2.628 1.00 70.81 79 MET A O 1
ATOM 619 N N . PRO A 1 80 ? 14.258 -0.425 -4.383 1.00 77.12 80 PRO A N 1
ATOM 620 C CA . PRO A 1 80 ? 15.643 -0.130 -4.024 1.00 77.12 80 PRO A CA 1
ATOM 621 C C . PRO A 1 80 ? 15.786 0.339 -2.560 1.00 77.12 80 PRO A C 1
ATOM 623 O O . PRO A 1 80 ? 14.966 1.151 -2.110 1.00 77.12 80 PRO A O 1
ATOM 626 N N . PRO A 1 81 ? 16.824 -0.104 -1.815 1.00 76.81 81 PRO A N 1
ATOM 627 C CA . PRO A 1 81 ? 16.954 0.185 -0.384 1.00 76.81 81 PRO A CA 1
ATOM 628 C C . PRO A 1 81 ? 16.923 1.678 -0.049 1.00 76.81 81 PRO A C 1
ATOM 630 O O . PRO A 1 81 ? 16.263 2.090 0.898 1.00 76.81 81 PRO A O 1
ATOM 633 N N . ASN A 1 82 ? 17.584 2.510 -0.853 1.00 79.12 82 ASN A N 1
ATOM 634 C CA . ASN A 1 82 ? 17.611 3.962 -0.677 1.00 79.12 82 ASN A CA 1
ATOM 635 C C . ASN A 1 82 ? 16.217 4.602 -0.809 1.00 79.12 82 ASN A C 1
ATOM 637 O O . ASN A 1 82 ? 15.860 5.466 -0.009 1.00 79.12 82 ASN A O 1
ATOM 641 N N . THR A 1 83 ? 15.416 4.167 -1.784 1.00 81.31 83 THR A N 1
ATOM 642 C CA . THR A 1 83 ? 14.043 4.653 -1.983 1.00 81.31 83 THR A CA 1
ATOM 643 C C . THR A 1 83 ? 13.137 4.227 -0.832 1.00 81.31 83 THR A C 1
ATOM 645 O O . THR A 1 83 ? 12.379 5.047 -0.312 1.00 81.31 83 THR A O 1
ATOM 648 N N . LEU A 1 84 ? 13.244 2.969 -0.397 1.00 81.81 84 LEU A N 1
ATOM 649 C CA . LEU A 1 84 ? 12.477 2.447 0.732 1.00 81.81 84 LEU A CA 1
ATOM 650 C C . LEU A 1 84 ? 12.828 3.175 2.036 1.00 81.81 84 LEU A C 1
ATOM 652 O O . LEU A 1 84 ? 11.928 3.625 2.741 1.00 81.81 84 LEU A O 1
ATOM 656 N N . ILE A 1 85 ? 14.119 3.336 2.340 1.00 83.88 85 ILE A N 1
ATOM 657 C CA . ILE A 1 85 ? 14.588 4.033 3.548 1.00 83.88 85 ILE A CA 1
ATOM 658 C C . ILE A 1 85 ? 14.111 5.488 3.550 1.00 83.88 85 ILE A C 1
ATOM 660 O O . ILE A 1 85 ? 13.599 5.957 4.568 1.00 83.88 85 ILE A O 1
ATOM 664 N N . GLY A 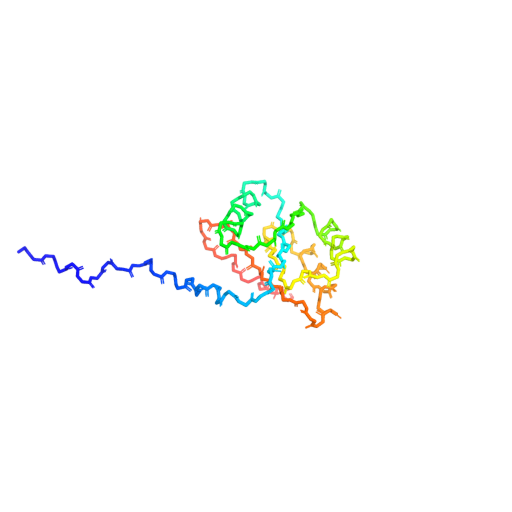1 86 ? 14.219 6.197 2.421 1.00 84.12 86 GLY A N 1
ATOM 665 C CA . GLY A 1 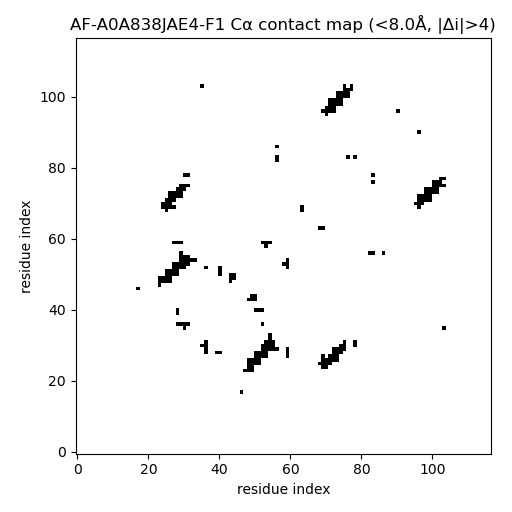86 ? 13.713 7.566 2.299 1.00 84.12 86 GLY A CA 1
ATOM 666 C C . GLY A 1 86 ? 12.210 7.656 2.579 1.00 84.12 86 GLY A C 1
ATOM 667 O O . GLY A 1 86 ? 11.775 8.493 3.368 1.00 84.12 86 GLY A O 1
ATOM 668 N N . PHE A 1 87 ? 11.425 6.740 2.009 1.00 84.75 87 PHE A N 1
ATOM 669 C CA . PHE A 1 87 ? 9.985 6.667 2.251 1.00 84.75 87 PHE A CA 1
ATOM 670 C C . PHE A 1 87 ? 9.653 6.390 3.726 1.00 84.75 87 PHE A C 1
ATOM 672 O O . PHE A 1 87 ? 8.877 7.126 4.333 1.00 84.75 87 PHE A O 1
ATOM 679 N N . LEU A 1 88 ? 10.286 5.384 4.337 1.00 84.62 88 LEU A N 1
ATOM 680 C CA . LEU A 1 88 ? 10.079 5.043 5.749 1.00 84.62 88 LEU A CA 1
ATOM 681 C C . LEU A 1 88 ? 10.491 6.178 6.692 1.00 84.62 88 LEU A C 1
ATOM 683 O O . LEU A 1 88 ? 9.825 6.397 7.699 1.00 84.62 88 LEU A O 1
ATOM 687 N N . THR A 1 89 ? 11.539 6.929 6.349 1.00 84.12 89 THR A N 1
ATOM 688 C CA . THR A 1 89 ? 11.978 8.101 7.124 1.00 84.12 89 THR A CA 1
ATOM 689 C C . THR A 1 89 ? 10.895 9.181 7.149 1.00 84.12 89 THR A C 1
ATOM 691 O O . THR A 1 89 ? 10.616 9.750 8.203 1.00 84.12 89 THR A O 1
ATOM 694 N N . ILE A 1 90 ? 10.234 9.424 6.012 1.00 82.62 90 ILE A N 1
ATOM 695 C CA . ILE A 1 90 ? 9.105 10.362 5.917 1.00 82.62 90 ILE A CA 1
ATOM 696 C C . ILE A 1 90 ? 7.889 9.837 6.696 1.00 82.62 90 ILE A C 1
ATOM 698 O O . ILE A 1 90 ? 7.188 10.609 7.343 1.00 82.62 90 ILE A O 1
ATOM 702 N N . LEU A 1 91 ? 7.632 8.528 6.691 1.00 83.12 91 LEU A N 1
ATOM 703 C CA . LEU A 1 91 ? 6.517 7.965 7.461 1.00 83.12 91 LEU A CA 1
ATOM 704 C C . LEU A 1 91 ? 6.775 7.947 8.973 1.00 83.12 91 LEU A C 1
ATOM 706 O O . LEU A 1 91 ? 5.834 8.103 9.748 1.00 83.12 91 LEU A O 1
ATOM 710 N N . ALA A 1 92 ? 8.030 7.811 9.404 1.00 78.88 92 ALA A N 1
ATOM 711 C CA . ALA A 1 92 ? 8.406 7.756 10.817 1.00 78.88 92 ALA A CA 1
ATOM 712 C C . ALA A 1 92 ? 8.062 9.040 11.592 1.00 78.88 92 ALA A C 1
ATOM 714 O O . ALA A 1 92 ? 7.863 8.986 12.805 1.00 78.88 92 ALA A O 1
ATOM 715 N N . VAL A 1 93 ? 7.935 10.185 10.909 1.00 79.38 93 VAL A N 1
ATOM 716 C CA . VAL A 1 93 ? 7.475 11.434 11.543 1.00 79.38 93 VAL A CA 1
ATOM 717 C C . VAL A 1 93 ? 5.954 11.487 11.754 1.00 79.38 93 VAL A C 1
ATOM 719 O O . VAL A 1 93 ? 5.457 12.438 12.354 1.00 79.38 93 VAL A O 1
ATOM 722 N N . THR A 1 94 ? 5.213 10.464 11.309 1.00 73.69 94 THR A N 1
ATOM 723 C CA . THR A 1 94 ? 3.755 10.344 11.456 1.00 73.69 94 THR A CA 1
ATOM 724 C C . THR A 1 94 ? 3.407 9.220 12.448 1.00 73.69 94 THR A C 1
ATOM 726 O O . THR A 1 94 ? 3.133 8.092 12.039 1.00 73.69 94 THR A O 1
ATOM 729 N N . PRO A 1 95 ? 3.371 9.490 13.768 1.00 63.28 95 PRO A N 1
ATOM 730 C CA . PRO A 1 95 ? 3.249 8.452 14.804 1.00 63.28 95 PRO A CA 1
ATOM 731 C C . PRO A 1 95 ? 1.916 7.684 14.808 1.00 63.28 95 PRO A C 1
ATOM 733 O O . PRO A 1 95 ? 1.814 6.634 15.437 1.00 63.28 95 PRO A O 1
ATOM 736 N N . ALA A 1 96 ? 0.885 8.188 14.123 1.00 74.75 96 ALA A N 1
ATOM 737 C CA . ALA A 1 96 ? -0.408 7.512 14.001 1.00 74.75 96 ALA A CA 1
ATOM 738 C C . ALA A 1 96 ? -0.432 6.423 12.911 1.00 74.75 96 ALA A C 1
ATOM 740 O O . ALA A 1 96 ? -1.368 5.621 12.870 1.00 74.75 96 ALA A O 1
ATOM 741 N N . LEU A 1 97 ? 0.572 6.390 12.030 1.00 78.50 97 LEU A N 1
ATOM 742 C CA . LEU A 1 97 ? 0.601 5.516 10.865 1.00 78.50 97 LEU A CA 1
ATOM 743 C C . LEU A 1 97 ? 1.304 4.196 11.191 1.00 78.50 97 LEU A C 1
ATOM 745 O O . LEU A 1 97 ? 2.433 4.183 11.682 1.00 78.50 97 LEU A O 1
ATOM 749 N N . ARG A 1 98 ? 0.662 3.065 10.886 1.00 81.62 98 ARG A N 1
ATOM 750 C CA . ARG A 1 98 ? 1.298 1.745 10.998 1.00 81.62 98 ARG A CA 1
ATOM 751 C C . ARG A 1 98 ? 1.838 1.325 9.641 1.00 81.62 98 ARG A C 1
ATOM 753 O O . ARG A 1 98 ? 1.095 1.311 8.665 1.00 81.62 98 ARG A O 1
ATOM 760 N N . VAL A 1 99 ? 3.111 0.952 9.579 1.00 81.25 99 VAL A N 1
ATOM 761 C CA . VAL A 1 99 ? 3.752 0.507 8.336 1.00 81.25 99 VAL A CA 1
ATOM 762 C C . VAL A 1 99 ? 4.094 -0.971 8.440 1.00 81.25 99 VAL A C 1
ATOM 764 O O . VAL A 1 99 ? 4.727 -1.401 9.402 1.00 81.25 99 VAL A O 1
ATOM 767 N N . VAL A 1 100 ? 3.668 -1.744 7.446 1.00 82.94 100 VAL A N 1
ATOM 768 C CA . VAL A 1 100 ? 3.945 -3.174 7.319 1.00 82.94 100 VAL A CA 1
ATOM 769 C C . VAL A 1 100 ? 4.761 -3.384 6.048 1.00 82.94 100 VAL A C 1
ATOM 771 O O . VAL A 1 100 ? 4.281 -3.143 4.942 1.00 82.94 100 VAL A O 1
ATOM 774 N N . GLY A 1 101 ? 6.009 -3.822 6.211 1.00 80.56 101 GLY A N 1
ATOM 775 C CA . GLY A 1 101 ? 6.861 -4.224 5.095 1.00 80.56 101 GLY A CA 1
ATOM 776 C C . GLY A 1 101 ? 6.521 -5.641 4.646 1.00 80.56 101 GLY A C 1
ATOM 777 O O . GLY A 1 101 ? 6.497 -6.559 5.466 1.00 80.56 101 GLY A O 1
ATOM 778 N N . VAL A 1 102 ? 6.273 -5.824 3.353 1.00 76.81 102 VAL A N 1
ATOM 779 C CA . VAL A 1 102 ? 6.041 -7.132 2.737 1.00 76.81 102 VAL A CA 1
ATOM 780 C C . VAL A 1 102 ? 7.148 -7.407 1.742 1.00 76.81 102 VAL A C 1
ATOM 782 O O . VAL A 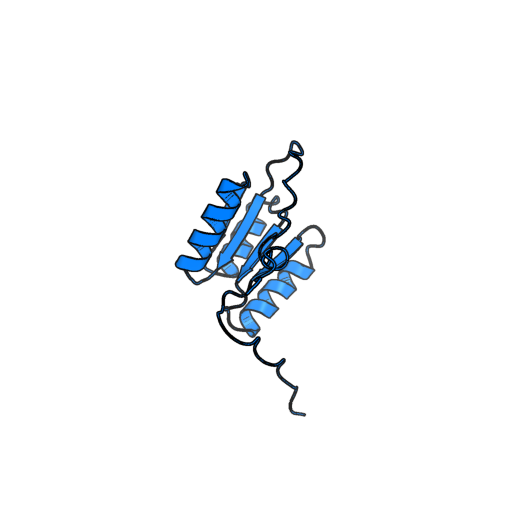1 102 ? 7.481 -6.560 0.923 1.00 76.81 102 VAL A O 1
ATOM 785 N N . TYR A 1 103 ? 7.705 -8.608 1.800 1.00 73.31 103 TYR A N 1
ATOM 786 C CA . TYR A 1 103 ? 8.652 -9.099 0.813 1.00 73.31 103 TYR A CA 1
ATOM 787 C C . TYR A 1 103 ? 8.043 -10.312 0.119 1.00 73.31 103 TYR A C 1
ATOM 789 O O . TYR A 1 103 ? 7.752 -11.315 0.771 1.00 73.31 103 TYR A O 1
ATOM 797 N N . ALA A 1 104 ? 7.837 -10.224 -1.194 1.00 62.91 104 ALA A N 1
ATOM 798 C CA . ALA A 1 104 ? 7.420 -11.363 -2.002 1.00 62.91 104 ALA A CA 1
ATOM 799 C C . ALA A 1 104 ? 8.632 -11.954 -2.729 1.00 62.91 104 ALA A C 1
ATOM 801 O O . ALA A 1 104 ? 9.091 -11.420 -3.736 1.00 62.91 104 ALA A O 1
ATOM 802 N N . GLY A 1 105 ? 9.127 -13.085 -2.229 1.00 56.53 105 GLY A N 1
ATOM 803 C CA . GLY A 1 105 ? 10.181 -13.875 -2.858 1.00 56.53 105 GLY A CA 1
ATOM 804 C C . GLY A 1 105 ? 10.096 -15.339 -2.426 1.00 56.53 105 GLY A C 1
ATOM 805 O O . GLY A 1 105 ? 9.732 -15.635 -1.290 1.00 56.53 105 GLY A O 1
ATOM 806 N N . VAL A 1 106 ? 10.413 -16.266 -3.335 1.00 48.94 106 VAL A N 1
ATOM 807 C CA . VAL A 1 106 ? 10.627 -17.685 -3.008 1.00 48.94 106 VAL A CA 1
ATOM 808 C C . VAL A 1 106 ? 12.138 -17.893 -2.936 1.00 48.94 106 VAL A C 1
ATOM 810 O O . VAL A 1 106 ? 12.775 -18.151 -3.952 1.00 48.94 106 VAL A O 1
ATOM 813 N N . GLY A 1 107 ? 12.734 -17.691 -1.762 1.00 47.06 107 GLY A N 1
ATOM 814 C CA . GLY A 1 107 ? 14.185 -17.797 -1.587 1.00 47.06 107 GLY A CA 1
ATOM 815 C C . GLY A 1 107 ? 14.731 -16.832 -0.540 1.00 47.06 107 GLY A C 1
ATOM 816 O O . GLY A 1 107 ? 14.144 -15.783 -0.298 1.00 47.06 107 GLY A O 1
ATOM 817 N N . THR A 1 108 ? 15.819 -17.261 0.098 1.00 41.06 108 THR A N 1
ATOM 818 C CA . THR A 1 108 ? 16.498 -16.703 1.276 1.00 41.06 108 THR A CA 1
ATOM 819 C C . THR A 1 108 ? 16.476 -15.177 1.342 1.00 41.06 108 THR A C 1
ATOM 821 O O . THR A 1 108 ? 16.859 -14.514 0.380 1.00 41.06 108 THR A O 1
ATOM 824 N N . LEU A 1 109 ? 16.070 -14.640 2.503 1.00 51.59 109 LEU A N 1
ATOM 825 C CA . LEU A 1 109 ? 16.251 -13.230 2.858 1.00 51.59 109 LEU A CA 1
ATOM 826 C C . LEU A 1 109 ? 17.657 -12.786 2.424 1.00 51.59 109 LEU A C 1
ATOM 828 O O . LEU A 1 109 ? 18.611 -13.510 2.732 1.00 51.59 109 LEU A O 1
ATOM 832 N N . PRO A 1 110 ? 17.813 -11.650 1.718 1.00 49.94 110 PRO A N 1
ATOM 833 C CA . PRO A 1 110 ? 19.142 -11.112 1.477 1.00 49.94 110 PRO A CA 1
ATOM 834 C C . PRO A 1 110 ? 19.826 -10.974 2.839 1.00 49.94 110 PRO A C 1
ATOM 836 O O . PRO A 1 110 ? 19.256 -10.370 3.751 1.00 49.94 110 PRO A O 1
ATOM 839 N N . GLU A 1 111 ? 20.993 -11.613 2.999 1.00 50.66 111 GLU A N 1
ATOM 840 C CA . GLU A 1 111 ? 21.816 -11.453 4.201 1.00 50.66 111 GLU A CA 1
ATOM 841 C C . GLU A 1 111 ? 21.897 -9.950 4.500 1.00 50.66 111 GLU A C 1
ATOM 843 O O . GLU A 1 111 ? 22.102 -9.168 3.560 1.00 50.66 111 GLU A O 1
ATOM 848 N N . PRO A 1 112 ? 21.699 -9.524 5.763 1.00 51.75 112 PRO A N 1
ATOM 849 C CA . PRO A 1 112 ? 21.840 -8.120 6.111 1.00 51.75 112 PRO A CA 1
ATOM 850 C C . PRO A 1 112 ? 23.194 -7.660 5.582 1.00 51.75 112 PRO A C 1
ATOM 852 O O . PRO A 1 112 ? 24.204 -8.319 5.843 1.00 51.75 112 PRO A O 1
ATOM 855 N N . MET A 1 113 ? 23.200 -6.586 4.786 1.00 43.19 113 MET A N 1
ATOM 856 C CA . MET A 1 113 ? 24.441 -6.012 4.282 1.00 43.19 113 MET A CA 1
ATOM 857 C C . MET A 1 113 ? 25.332 -5.759 5.495 1.00 43.19 113 MET A C 1
ATOM 859 O O . MET A 1 113 ? 25.023 -4.908 6.328 1.00 43.19 113 MET A O 1
ATOM 863 N N . ARG A 1 114 ? 26.393 -6.555 5.643 1.00 48.34 114 ARG A N 1
ATOM 864 C CA . ARG A 1 114 ? 27.4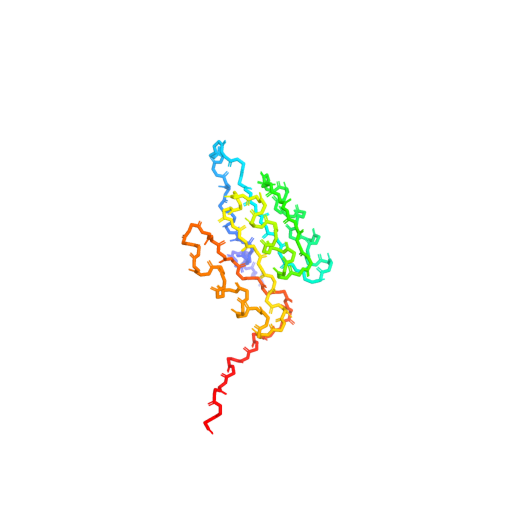41 -6.261 6.611 1.00 48.34 114 ARG A CA 1
ATOM 865 C C . ARG A 1 114 ? 28.065 -4.961 6.115 1.00 48.34 114 ARG A C 1
ATOM 867 O O . ARG A 1 114 ? 28.512 -4.916 4.974 1.00 48.34 114 ARG A O 1
ATOM 874 N N . GLU A 1 115 ? 28.022 -3.913 6.933 1.00 48.69 115 GLU A N 1
ATOM 875 C CA . GLU A 1 115 ? 28.858 -2.728 6.747 1.00 48.69 115 GLU A CA 1
ATOM 876 C C . GLU A 1 115 ? 30.308 -3.213 6.633 1.00 48.69 115 GLU A C 1
ATOM 878 O O . GLU A 1 115 ? 30.926 -3.603 7.624 1.00 48.69 115 GLU A O 1
ATOM 883 N N . GLU A 1 116 ? 30.825 -3.276 5.406 1.00 44.34 116 GLU A N 1
ATOM 884 C CA . GLU A 1 116 ? 32.262 -3.350 5.188 1.00 44.34 116 GLU A CA 1
ATOM 885 C C . GLU A 1 116 ? 32.831 -1.997 5.617 1.00 44.34 116 GLU A C 1
ATOM 887 O O . GLU A 1 116 ? 32.447 -0.947 5.102 1.00 44.34 116 GLU A O 1
ATOM 892 N N . THR A 1 117 ? 33.647 -2.074 6.667 1.00 48.94 117 THR A N 1
ATOM 893 C CA . THR A 1 117 ? 34.331 -0.974 7.352 1.00 48.94 117 THR A CA 1
ATOM 894 C C . THR A 1 117 ? 35.311 -0.250 6.439 1.00 48.94 117 THR A C 1
ATOM 896 O O . THR A 1 117 ? 35.996 -0.940 5.651 1.00 48.94 117 THR A O 1
#